Protein AF-A0A2A5T264-F1 (afdb_monomer)

Solvent-accessible surface area (backbone atoms only — not comparable to full-atom values): 4292 Å² total; per-residue (Å²): 126,76,88,40,68,39,77,48,73,42,73,47,68,52,98,87,65,56,72,46,80,74,44,79,42,81,34,41,64,49,35,36,67,45,37,38,53,53,52,51,51,42,40,74,73,65,56,74,70,81,72,96,74,85,87,73,82,80,34,66,11,42,59,61,20,63,80,74,110

Radius of gyration: 12.17 Å; Cα contacts (8 Å, |Δi|>4): 85; chains: 1; bounding box: 30×26×32 Å

Secondary structure (DSSP, 8-state):
--TTEEEEEEEEE-TT--EEEEEEEEEETT-HHHHHHHHHHHHHTT--SPPS----TT-HHHHH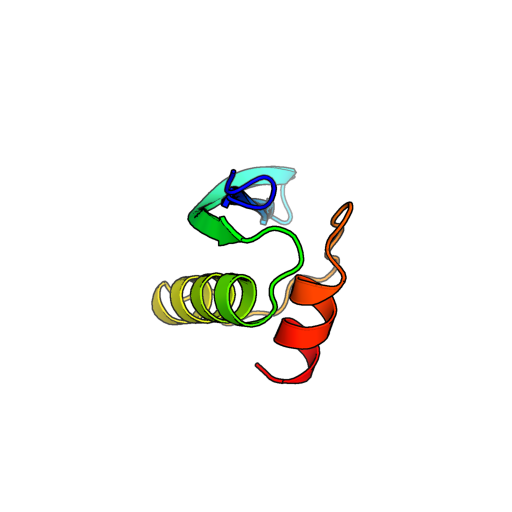HHTT-

Nearest PDB structures (foldseek):
  2y5w-assembly1_B  TM=3.685E-01  e=1.222E+00  Drosophila melanogaster
  2y5w-assembly1_A  TM=3.670E-01  e=1.222E+00  Drosophila melanogaster
  8riz-assembly1_L  TM=3.546E-01  e=2.321E+00  Homo sapiens
  2y65-assembly3_D  TM=3.600E-01  e=2.321E+00  Drosophila melanogaster
  5lt0-assembly1_A  TM=3.281E-01  e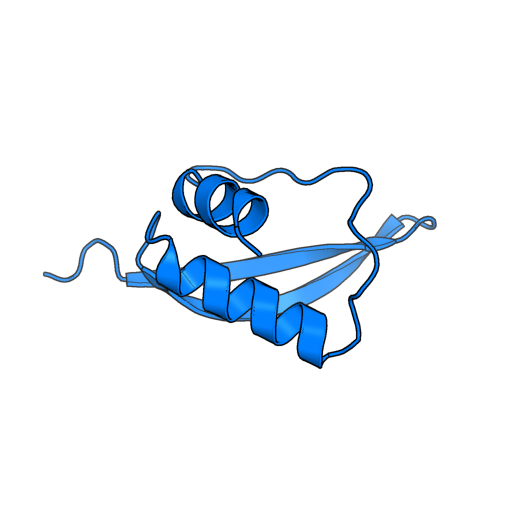=3.000E+00  Homo sapiens

pLDDT: mean 86.98, std 8.95, range [50.12, 96.69]

Sequence (69 aa):
MDDKLCLLVVVGVDDIGHKEVLAVVDGYMELKVSWFEVLSQLTYQGISISPELTIGYGALGFWNAVTKH

Organism: NCBI:txid1927127

Mean predicted aligned error: 4.49 Å

Foldseek 3Di:
DLPFWDWDWDWDADPVGDIDTQDTDIDGQLALVRLLVVVVSSVVVVVPDDDPDDDDDSHNSNVVNVVPD

Structure (mmCIF, N/CA/C/O backbone):
data_AF-A0A2A5T264-F1
#
_entry.id   AF-A0A2A5T264-F1
#
loop_
_atom_site.group_PDB
_atom_site.id
_atom_site.type_symbol
_atom_site.label_atom_id
_atom_site.label_alt_id
_atom_site.label_comp_id
_atom_site.label_asym_id
_atom_site.label_entity_id
_atom_site.label_seq_id
_atom_site.pdbx_PDB_ins_code
_atom_site.Cartn_x
_atom_site.Cartn_y
_atom_site.Cartn_z
_atom_site.occupancy
_atom_site.B_iso_or_equiv
_atom_site.auth_seq_id
_atom_site.auth_comp_id
_atom_site.auth_asym_id
_atom_site.auth_atom_id
_atom_site.pdbx_PDB_model_num
ATOM 1 N N . MET A 1 1 ? -17.390 14.294 13.588 1.00 50.12 1 MET A N 1
ATOM 2 C CA . MET A 1 1 ? -17.990 12.942 13.503 1.00 50.12 1 MET A CA 1
ATOM 3 C C . MET A 1 1 ? -17.087 12.231 12.535 1.00 50.12 1 MET A C 1
ATOM 5 O O . MET A 1 1 ? -17.074 12.641 11.393 1.00 50.12 1 MET A O 1
ATOM 9 N N . ASP A 1 2 ? -16.288 11.279 13.004 1.00 62.72 2 ASP A N 1
ATOM 10 C CA . ASP A 1 2 ? -15.514 10.380 12.141 1.00 62.72 2 ASP A CA 1
ATOM 11 C C . ASP A 1 2 ? -14.755 11.019 10.951 1.00 62.72 2 ASP A C 1
ATOM 13 O O . ASP A 1 2 ? -14.669 10.466 9.861 1.00 62.72 2 ASP A O 1
ATOM 17 N N . ASP A 1 3 ? -14.159 12.200 11.154 1.00 63.31 3 ASP A N 1
ATOM 18 C CA . ASP A 1 3 ? -13.482 12.978 10.099 1.00 63.31 3 ASP A CA 1
ATOM 19 C C . ASP A 1 3 ? -12.171 12.327 9.600 1.00 63.31 3 ASP A C 1
ATOM 21 O O . ASP A 1 3 ? -11.393 12.932 8.863 1.00 63.31 3 ASP A O 1
ATOM 25 N N . LYS A 1 4 ? -11.897 11.097 10.048 1.00 78.50 4 LYS A N 1
ATOM 26 C CA . LYS A 1 4 ? -10.718 10.305 9.704 1.00 78.50 4 LYS A CA 1
ATOM 27 C C . LYS A 1 4 ? -11.057 9.031 8.947 1.00 78.50 4 LYS A C 1
ATOM 29 O O . LYS A 1 4 ? -10.120 8.448 8.413 1.00 78.50 4 LYS A O 1
ATOM 34 N N . LEU A 1 5 ? -12.319 8.599 8.880 1.00 89.69 5 LEU A N 1
ATOM 35 C CA . LEU A 1 5 ? -12.700 7.500 7.996 1.00 89.69 5 LEU A CA 1
ATOM 36 C C . LEU A 1 5 ? -12.333 7.867 6.557 1.00 89.69 5 LEU A C 1
ATOM 38 O O . LEU A 1 5 ? -12.689 8.928 6.043 1.00 89.69 5 LEU A O 1
ATOM 42 N N . CYS A 1 6 ? -11.594 6.983 5.909 1.00 89.94 6 CYS A N 1
ATOM 43 C CA . CYS A 1 6 ? -11.163 7.145 4.536 1.00 89.94 6 CYS A CA 1
ATOM 44 C C . CYS A 1 6 ? -11.050 5.785 3.857 1.00 89.94 6 CYS A C 1
ATOM 46 O O . CYS A 1 6 ? -10.957 4.745 4.506 1.00 89.94 6 CYS A O 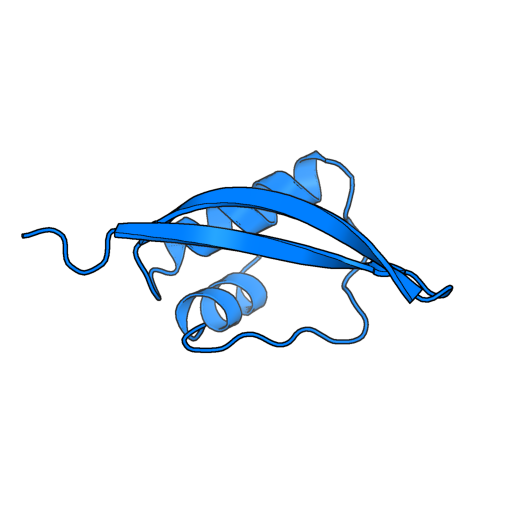1
ATOM 48 N N . LEU A 1 7 ? -11.001 5.809 2.531 1.00 91.62 7 LEU A N 1
ATOM 49 C CA . LEU A 1 7 ? -10.629 4.642 1.750 1.00 91.62 7 LEU A CA 1
ATOM 50 C C . LEU A 1 7 ? -9.118 4.677 1.513 1.00 91.62 7 LEU A C 1
ATOM 52 O O . LEU A 1 7 ? -8.600 5.648 0.955 1.00 91.62 7 LEU A O 1
ATOM 56 N N . LEU A 1 8 ? -8.417 3.630 1.934 1.00 91.75 8 LEU A N 1
ATOM 57 C CA . LEU A 1 8 ? -7.012 3.423 1.621 1.00 91.75 8 LEU A CA 1
ATOM 58 C C . LEU A 1 8 ? -6.920 2.667 0.301 1.00 91.75 8 LEU A C 1
ATOM 60 O O . LEU A 1 8 ? -7.485 1.584 0.149 1.00 91.75 8 LEU A O 1
ATOM 64 N N . VAL A 1 9 ? -6.213 3.254 -0.660 1.00 92.56 9 VAL A N 1
ATOM 65 C CA . VAL A 1 9 ? -6.052 2.691 -2.001 1.00 92.56 9 VAL A CA 1
ATOM 66 C C . VAL A 1 9 ? -4.569 2.553 -2.299 1.00 92.56 9 VAL A C 1
ATOM 68 O O . VAL A 1 9 ? -3.816 3.519 -2.167 1.00 92.56 9 VAL A O 1
ATOM 71 N N . VAL A 1 10 ? -4.157 1.360 -2.724 1.00 93.06 10 VAL A N 1
ATOM 72 C CA . VAL A 1 10 ? -2.794 1.091 -3.189 1.00 93.06 10 VAL A CA 1
ATOM 73 C C . VAL A 1 10 ? -2.831 0.816 -4.679 1.00 93.06 10 VAL A C 1
ATOM 75 O O . VAL A 1 10 ? -3.555 -0.066 -5.139 1.00 93.06 10 VAL A O 1
ATOM 78 N N . VAL A 1 11 ? -2.027 1.568 -5.424 1.00 94.38 11 VAL A N 1
ATOM 79 C CA . VAL A 1 11 ? -1.837 1.384 -6.863 1.00 94.38 11 VAL A CA 1
ATOM 80 C C . VAL A 1 11 ? -0.397 0.957 -7.100 1.00 94.38 11 VAL A C 1
ATOM 82 O O . VAL A 1 11 ? 0.529 1.669 -6.713 1.00 94.38 11 VAL A O 1
ATOM 85 N N . GLY A 1 12 ? -0.223 -0.204 -7.722 1.00 93.81 12 GLY A N 1
ATOM 86 C CA . GLY A 1 12 ? 1.063 -0.707 -8.184 1.00 93.81 12 GLY A CA 1
ATOM 87 C C . GLY A 1 12 ? 1.344 -0.270 -9.614 1.00 93.81 12 GLY A C 1
ATOM 88 O O . GLY A 1 12 ? 0.417 -0.014 -10.385 1.00 93.81 12 GLY A O 1
ATOM 89 N N . VAL A 1 13 ? 2.627 -0.190 -9.959 1.00 95.12 13 VAL A N 1
ATOM 90 C CA . VAL A 1 13 ? 3.095 0.002 -11.333 1.00 95.12 13 VAL A CA 1
ATOM 91 C C . VAL A 1 13 ? 4.187 -1.026 -11.603 1.00 95.12 13 VAL A C 1
ATOM 93 O O . VAL A 1 13 ? 5.104 -1.138 -10.790 1.00 95.12 13 VAL A O 1
ATOM 96 N N . ASP A 1 14 ? 4.071 -1.781 -12.694 1.00 93.06 14 ASP A N 1
ATOM 97 C CA . ASP A 1 14 ? 5.102 -2.741 -13.106 1.00 93.06 14 ASP A CA 1
ATOM 98 C C . ASP A 1 14 ? 6.225 -2.090 -13.936 1.00 93.06 14 ASP A C 1
ATOM 100 O O . ASP A 1 14 ? 6.222 -0.885 -14.204 1.00 93.06 14 ASP A O 1
ATOM 104 N N . ASP A 1 15 ? 7.209 -2.895 -14.334 1.00 93.62 15 ASP A N 1
ATOM 105 C CA . ASP A 1 15 ? 8.389 -2.480 -15.101 1.00 93.62 15 ASP A CA 1
ATOM 106 C C . ASP A 1 15 ? 8.068 -2.021 -16.533 1.00 93.62 15 ASP A C 1
ATOM 108 O O . ASP A 1 15 ? 8.872 -1.332 -17.165 1.00 93.62 15 ASP A O 1
ATOM 112 N N . ILE A 1 16 ? 6.875 -2.344 -17.035 1.00 96.19 16 ILE A N 1
ATOM 113 C CA . ILE A 1 16 ? 6.368 -1.932 -18.349 1.00 96.19 16 ILE A CA 1
ATOM 114 C C . ILE A 1 16 ? 5.479 -0.676 -18.214 1.00 96.19 16 ILE A C 1
ATOM 116 O O . ILE A 1 16 ? 5.107 -0.043 -19.206 1.00 96.19 16 ILE A O 1
ATOM 120 N N . GLY A 1 17 ? 5.177 -0.250 -16.983 1.00 94.50 17 GLY A N 1
ATOM 121 C CA . GLY A 1 17 ? 4.359 0.920 -16.679 1.00 94.50 17 GLY A CA 1
ATOM 122 C C . GLY A 1 17 ? 2.858 0.632 -16.601 1.00 94.50 17 GLY A C 1
ATOM 123 O O . GLY A 1 17 ? 2.063 1.579 -16.554 1.00 94.50 17 GLY A O 1
ATOM 124 N N . HIS A 1 18 ? 2.444 -0.638 -16.584 1.00 96.44 18 HIS A N 1
ATOM 125 C CA . HIS A 1 18 ? 1.057 -1.016 -16.341 1.00 96.44 18 HIS A CA 1
ATOM 126 C C . HIS A 1 18 ? 0.689 -0.715 -14.888 1.00 96.44 18 HIS A C 1
ATOM 128 O O . HIS A 1 18 ? 1.435 -1.031 -13.963 1.00 96.44 18 HIS A O 1
ATOM 134 N N . LYS A 1 19 ? -0.467 -0.073 -14.693 1.00 96.69 19 LYS A N 1
ATOM 135 C CA . LYS A 1 19 ? -0.954 0.342 -13.377 1.00 96.69 19 LYS A CA 1
ATOM 136 C C . LYS A 1 19 ? -2.125 -0.521 -12.960 1.00 96.69 19 LYS A C 1
ATOM 138 O O . LYS A 1 19 ? -3.087 -0.646 -13.713 1.00 96.69 19 LYS A O 1
ATOM 143 N N . GLU A 1 20 ? -2.088 -1.011 -11.732 1.00 95.00 20 GLU A N 1
ATOM 144 C CA . GLU A 1 20 ? -3.144 -1.854 -11.184 1.00 95.00 20 GLU A CA 1
ATOM 145 C C . GLU A 1 20 ? -3.498 -1.429 -9.760 1.00 95.00 20 GLU A C 1
ATOM 147 O O . GLU A 1 20 ? -2.634 -1.034 -8.976 1.00 95.00 20 GLU A O 1
ATOM 152 N N . VAL A 1 21 ? -4.786 -1.495 -9.422 1.00 95.38 21 VAL A N 1
ATOM 153 C CA . VAL A 1 21 ? -5.246 -1.298 -8.045 1.00 95.38 21 VAL A CA 1
ATOM 154 C C . VAL A 1 21 ? -5.029 -2.601 -7.287 1.00 95.38 21 VAL A C 1
ATOM 156 O O . VAL A 1 21 ? -5.712 -3.586 -7.541 1.00 95.38 21 VAL A O 1
ATOM 159 N N . LEU A 1 22 ? -4.087 -2.588 -6.348 1.00 93.38 22 LEU A N 1
ATOM 160 C CA . LEU A 1 22 ? -3.685 -3.775 -5.595 1.00 93.38 22 LEU A CA 1
ATOM 161 C C . LEU A 1 22 ? -4.533 -3.975 -4.335 1.00 93.38 22 LEU A C 1
ATOM 163 O O . LEU A 1 22 ? -4.813 -5.102 -3.941 1.00 93.38 22 LEU A O 1
ATOM 167 N N . ALA A 1 23 ? -4.960 -2.880 -3.701 1.00 92.69 23 ALA A N 1
ATOM 168 C CA . ALA A 1 23 ? -5.811 -2.928 -2.518 1.00 92.69 23 ALA A CA 1
ATOM 169 C C . ALA A 1 23 ? -6.752 -1.726 -2.448 1.00 92.69 23 ALA A C 1
ATOM 171 O O . ALA A 1 23 ? -6.386 -0.603 -2.809 1.00 92.69 23 ALA A O 1
ATOM 172 N N . VAL A 1 24 ? -7.953 -1.985 -1.934 1.00 92.75 24 VAL A N 1
ATOM 173 C CA . VAL A 1 24 ? -8.964 -0.993 -1.568 1.00 92.75 24 VAL A CA 1
ATOM 174 C C . VAL A 1 24 ? -9.543 -1.439 -0.234 1.00 92.75 24 VAL A C 1
ATOM 176 O O . VAL A 1 24 ? -10.218 -2.465 -0.177 1.00 92.75 24 VAL A O 1
ATOM 179 N N . VAL A 1 25 ? -9.243 -0.701 0.829 1.00 90.69 25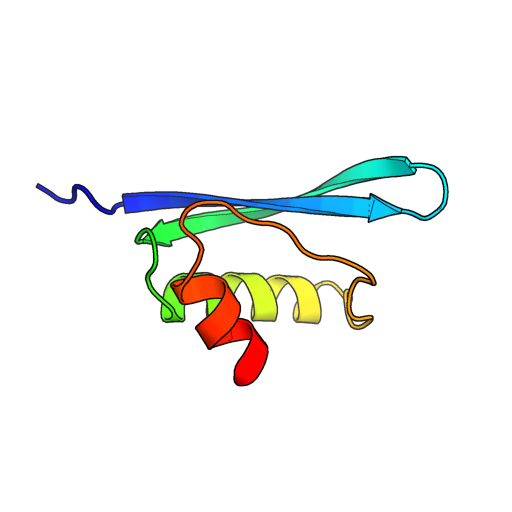 VAL A N 1
ATOM 180 C CA . VAL A 1 25 ? -9.601 -1.077 2.204 1.00 90.69 25 VAL A CA 1
ATOM 181 C C . VAL A 1 25 ? -10.191 0.140 2.901 1.00 90.69 25 VAL A C 1
ATOM 183 O O . VAL A 1 25 ? -9.684 1.254 2.745 1.00 90.69 25 VAL A O 1
ATOM 186 N N . ASP A 1 26 ? -11.278 -0.042 3.644 1.00 91.75 26 ASP A N 1
ATOM 187 C CA . ASP A 1 26 ? -11.749 0.993 4.555 1.00 91.75 26 ASP A CA 1
ATOM 188 C C . ASP A 1 26 ? -10.767 1.158 5.718 1.00 91.75 26 ASP A C 1
ATOM 190 O O . ASP A 1 26 ? -10.114 0.224 6.171 1.00 91.75 26 ASP A O 1
ATOM 194 N N . GLY A 1 27 ? -10.595 2.382 6.195 1.00 90.25 27 GLY A N 1
ATOM 195 C CA . GLY A 1 27 ? -9.658 2.614 7.275 1.00 90.25 27 GLY A CA 1
ATOM 196 C C . GLY A 1 27 ? -9.697 4.032 7.785 1.00 90.25 27 GLY A C 1
ATOM 197 O O . GLY A 1 27 ? -10.575 4.826 7.452 1.00 90.25 27 GLY A O 1
ATOM 198 N N . TYR A 1 28 ? -8.706 4.352 8.604 1.00 89.44 28 TYR A N 1
ATOM 199 C CA . TYR A 1 28 ? -8.563 5.671 9.186 1.00 89.44 28 TYR A CA 1
ATOM 200 C C . TYR A 1 28 ? -7.316 6.362 8.640 1.00 89.44 28 TYR A C 1
ATOM 202 O O . TYR A 1 28 ? -6.221 5.792 8.616 1.00 89.44 28 TYR A O 1
ATOM 210 N N . MET A 1 29 ? -7.480 7.620 8.241 1.00 84.25 29 MET A N 1
ATOM 211 C CA . MET A 1 29 ? -6.420 8.463 7.710 1.00 84.25 29 MET A CA 1
ATOM 212 C C . MET A 1 29 ? -5.262 8.525 8.707 1.00 84.25 29 MET A C 1
ATOM 214 O O . MET A 1 29 ? -5.467 8.721 9.907 1.00 84.25 29 MET A O 1
ATOM 218 N N . GLU A 1 30 ? -4.043 8.323 8.202 1.00 83.00 30 GLU A N 1
ATOM 219 C CA . GLU A 1 30 ? -2.795 8.306 8.982 1.00 83.00 30 GLU A CA 1
ATOM 220 C C . GLU A 1 30 ? -2.729 7.270 10.122 1.00 83.00 30 GLU A C 1
ATOM 222 O O . GLU A 1 30 ? -1.733 7.216 10.851 1.00 83.00 30 GLU A O 1
ATOM 227 N N . LEU A 1 31 ? -3.729 6.397 10.272 1.00 87.94 31 LEU A N 1
ATOM 228 C CA . LEU A 1 31 ? -3.741 5.398 11.328 1.00 87.94 31 LEU A CA 1
ATOM 229 C C . LEU A 1 31 ? -2.868 4.213 10.920 1.00 87.94 31 LEU A C 1
ATOM 231 O O . LEU A 1 31 ? -3.126 3.516 9.941 1.00 87.94 31 LEU A O 1
A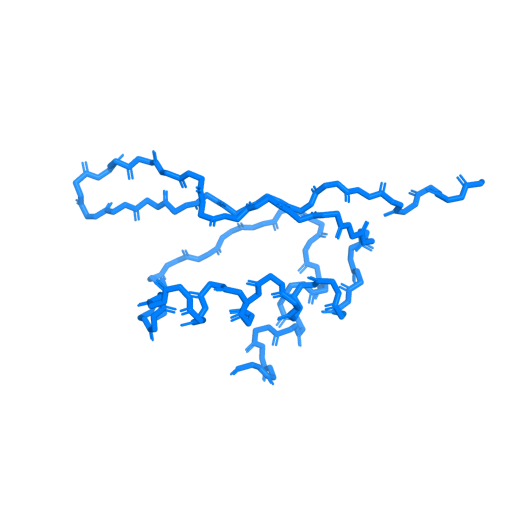TOM 235 N N . LYS A 1 32 ? -1.818 3.959 11.701 1.00 88.19 32 LYS A N 1
ATOM 236 C CA . LYS A 1 32 ? -0.852 2.898 11.407 1.00 88.19 32 LYS A CA 1
ATOM 237 C C . LYS A 1 32 ? -1.504 1.518 11.225 1.00 88.19 32 LYS A C 1
ATOM 239 O O . LYS A 1 32 ? -1.083 0.768 10.353 1.00 88.19 32 LYS A O 1
ATOM 244 N N . VAL A 1 33 ? -2.476 1.164 12.068 1.00 88.88 33 VAL A N 1
ATOM 245 C CA . VAL A 1 33 ? -3.106 -0.168 12.029 1.00 88.88 33 VAL A CA 1
ATOM 246 C C . VAL A 1 33 ? -3.855 -0.403 10.716 1.00 88.88 33 VAL A C 1
ATOM 248 O O . VAL A 1 33 ? -3.699 -1.474 10.143 1.00 88.88 33 VAL A O 1
ATOM 251 N N . SER A 1 34 ? -4.539 0.613 10.180 1.00 91.00 34 SER A N 1
ATOM 252 C CA . SER A 1 34 ? -5.210 0.519 8.878 1.00 91.00 34 SER A CA 1
ATOM 253 C C . SER A 1 34 ? -4.214 0.254 7.744 1.00 91.00 34 SER A C 1
ATOM 255 O O . SER A 1 34 ? -4.472 -0.551 6.860 1.00 91.00 34 SER A O 1
ATOM 257 N N . TRP A 1 35 ? -3.022 0.856 7.793 1.00 91.56 35 TRP A N 1
ATOM 258 C CA . TRP A 1 35 ? -1.970 0.566 6.814 1.00 91.56 35 TRP A CA 1
ATOM 259 C C . TRP A 1 35 ? -1.307 -0.800 7.005 1.00 91.56 35 TRP A C 1
ATOM 261 O O . TRP A 1 35 ? -0.878 -1.405 6.029 1.00 91.56 35 TRP A O 1
ATOM 271 N N . PHE A 1 36 ? -1.217 -1.301 8.238 1.00 91.50 36 PHE A N 1
ATOM 272 C CA . PHE A 1 36 ? -0.687 -2.641 8.494 1.00 91.50 36 PHE A CA 1
ATOM 273 C C . PHE A 1 36 ? -1.596 -3.722 7.902 1.00 91.50 36 PHE A C 1
ATOM 275 O O . PHE A 1 36 ? -1.101 -4.669 7.301 1.00 91.50 36 PHE A O 1
ATOM 282 N N . GLU A 1 37 ? -2.913 -3.542 8.016 1.00 91.75 37 GLU A N 1
ATOM 283 C CA . GLU A 1 37 ? -3.910 -4.415 7.394 1.00 91.75 37 GLU A CA 1
ATOM 284 C C . GLU A 1 37 ? -3.761 -4.450 5.869 1.00 91.75 37 GLU A C 1
ATOM 286 O O . GLU A 1 37 ? -3.663 -5.532 5.292 1.00 91.75 37 GLU A O 1
ATOM 291 N N . VAL A 1 38 ? -3.618 -3.281 5.234 1.00 92.56 38 VAL A N 1
ATOM 292 C CA . VAL A 1 38 ? -3.337 -3.179 3.793 1.00 92.56 38 VAL A CA 1
ATOM 293 C C . VAL A 1 38 ? -2.062 -3.948 3.420 1.00 92.56 38 VAL A C 1
ATOM 295 O O . VAL A 1 38 ? -2.089 -4.777 2.517 1.00 92.56 38 VAL A O 1
ATOM 298 N N . LEU A 1 39 ? -0.944 -3.724 4.119 1.00 91.75 39 LEU A N 1
ATOM 299 C CA . LEU A 1 39 ? 0.331 -4.399 3.823 1.00 91.75 39 LEU A CA 1
ATOM 300 C C . LEU A 1 39 ? 0.253 -5.923 4.020 1.00 91.75 39 LEU A C 1
ATOM 302 O O . LEU A 1 39 ? 0.779 -6.689 3.206 1.00 91.75 39 LEU A O 1
ATOM 306 N N . SER A 1 40 ? -0.453 -6.366 5.062 1.00 91.62 40 SER A N 1
ATOM 307 C CA . SER A 1 40 ? -0.687 -7.787 5.325 1.00 91.62 40 SER A CA 1
ATOM 308 C C . SER A 1 40 ? -1.533 -8.424 4.225 1.00 91.62 40 SER A C 1
ATOM 310 O O . SER A 1 40 ? -1.216 -9.526 3.777 1.00 91.62 40 SER A O 1
ATOM 312 N N . GLN A 1 41 ? -2.565 -7.725 3.738 1.00 92.00 41 GLN A N 1
ATOM 313 C CA . GLN A 1 41 ? -3.376 -8.182 2.612 1.00 92.00 41 GLN A CA 1
ATOM 314 C C . GLN A 1 41 ? -2.535 -8.333 1.339 1.00 92.00 41 GLN A C 1
ATOM 316 O O . GLN A 1 41 ? -2.610 -9.376 0.693 1.00 92.00 41 GLN A O 1
ATOM 321 N N . LEU A 1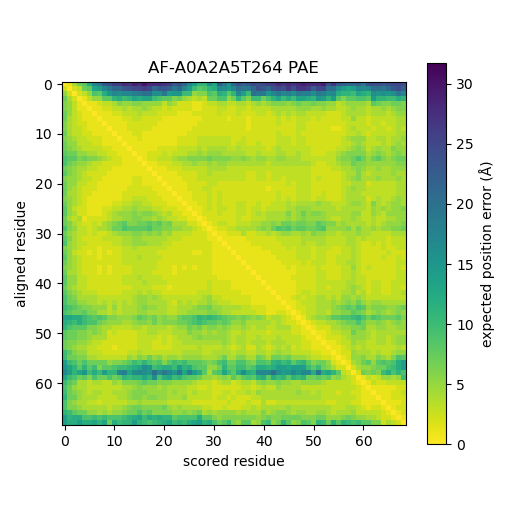 42 ? -1.705 -7.338 1.005 1.00 92.69 42 LEU A N 1
ATOM 322 C CA . LEU A 1 42 ? -0.830 -7.396 -0.173 1.00 92.69 42 LEU A CA 1
ATOM 323 C C . LEU A 1 42 ? 0.143 -8.582 -0.089 1.00 92.69 42 LEU A C 1
ATOM 325 O O . LEU A 1 42 ? 0.297 -9.337 -1.049 1.00 92.69 42 LEU A O 1
ATOM 329 N N . THR A 1 43 ? 0.739 -8.804 1.085 1.00 90.88 43 THR A N 1
ATOM 330 C CA . THR A 1 43 ? 1.649 -9.935 1.323 1.00 90.88 43 THR A CA 1
ATOM 331 C C . THR A 1 43 ? 0.924 -11.274 1.184 1.00 90.88 43 THR A C 1
ATOM 333 O O . THR A 1 43 ? 1.424 -12.186 0.527 1.00 90.88 43 THR A O 1
ATOM 336 N N . TYR A 1 44 ? -0.284 -11.389 1.746 1.00 91.06 44 TYR A N 1
ATOM 337 C CA . TYR A 1 44 ? -1.127 -12.581 1.621 1.00 91.06 44 TYR A CA 1
ATOM 338 C C . TYR A 1 44 ? -1.538 -12.863 0.167 1.00 91.06 44 TYR A C 1
ATOM 340 O O . TYR A 1 44 ? -1.642 -14.020 -0.235 1.00 91.06 44 TYR A O 1
ATOM 348 N N . GLN A 1 45 ? -1.720 -11.818 -0.644 1.00 90.31 45 GLN A N 1
ATOM 349 C CA . GLN A 1 45 ? -1.999 -11.916 -2.080 1.00 90.31 45 GLN A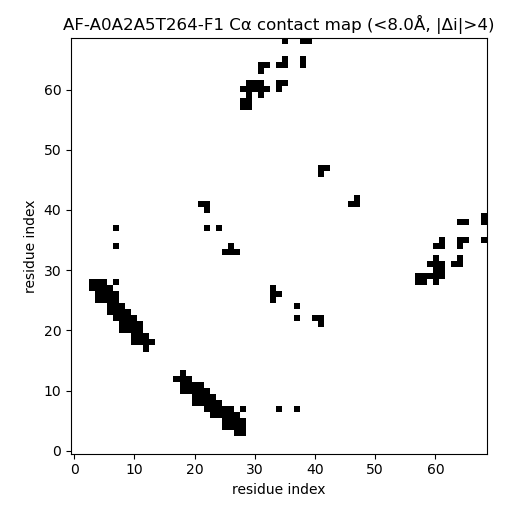 CA 1
ATOM 350 C C . GLN A 1 45 ? -0.759 -12.256 -2.930 1.00 90.31 45 GLN A C 1
ATOM 352 O O . GLN A 1 45 ? -0.870 -12.382 -4.147 1.00 90.31 45 GLN A O 1
ATOM 357 N N . GLY A 1 46 ? 0.410 -12.445 -2.310 1.00 89.06 46 GLY A N 1
ATOM 358 C CA . GLY A 1 46 ? 1.641 -12.850 -2.991 1.00 89.06 46 GLY A CA 1
ATOM 359 C C . GLY A 1 46 ? 2.541 -11.692 -3.417 1.00 89.06 46 GLY A C 1
ATOM 360 O O . GLY A 1 46 ? 3.565 -11.928 -4.058 1.00 89.06 46 GLY A O 1
ATOM 361 N N . ILE A 1 47 ? 2.221 -10.452 -3.035 1.00 88.44 47 ILE A N 1
ATOM 362 C CA . ILE A 1 47 ? 3.110 -9.303 -3.233 1.00 88.44 47 ILE A CA 1
ATOM 363 C C . ILE A 1 47 ? 4.160 -9.323 -2.123 1.00 88.44 47 ILE A C 1
ATOM 365 O O . ILE A 1 47 ? 4.044 -8.658 -1.099 1.00 88.44 47 ILE A O 1
ATOM 369 N N . SER A 1 48 ? 5.176 -10.160 -2.316 1.00 81.50 48 SER A N 1
ATOM 370 C CA . SER A 1 48 ? 6.282 -10.349 -1.372 1.00 81.50 48 SER A CA 1
ATOM 371 C C . SER A 1 48 ? 7.531 -9.546 -1.733 1.00 81.50 48 SER A C 1
ATOM 373 O O . SER A 1 48 ? 8.482 -9.498 -0.956 1.00 81.50 48 SER A O 1
ATOM 375 N N . ILE A 1 49 ? 7.565 -8.960 -2.932 1.00 83.25 49 ILE A N 1
ATOM 376 C CA . ILE A 1 49 ? 8.680 -8.137 -3.398 1.00 83.25 49 ILE A CA 1
ATOM 377 C C . ILE A 1 49 ? 8.400 -6.696 -2.987 1.00 83.25 49 ILE A C 1
ATOM 379 O O . ILE A 1 49 ? 7.345 -6.145 -3.301 1.00 83.25 49 ILE A O 1
ATOM 383 N N . SER A 1 50 ? 9.357 -6.086 -2.290 1.00 85.31 50 SER A N 1
ATOM 384 C CA . SER A 1 50 ? 9.281 -4.663 -1.970 1.00 85.31 50 SER A CA 1
ATOM 385 C C . SER A 1 50 ? 9.320 -3.840 -3.261 1.00 85.31 50 SER A C 1
ATOM 387 O O . SER A 1 50 ? 10.188 -4.093 -4.099 1.00 85.31 50 SER A O 1
ATOM 389 N N . PRO A 1 51 ? 8.450 -2.829 -3.420 1.00 88.56 51 PRO A N 1
ATOM 390 C CA . PRO A 1 51 ? 8.529 -1.919 -4.555 1.00 88.56 51 PRO A CA 1
ATOM 391 C C . PRO A 1 51 ? 9.846 -1.131 -4.528 1.00 88.56 51 PRO A C 1
ATOM 393 O O . PRO A 1 51 ? 10.362 -0.810 -3.455 1.00 88.56 51 PRO A O 1
ATOM 396 N N . GLU A 1 52 ? 10.361 -0.772 -5.706 1.00 90.56 52 GLU A N 1
ATOM 397 C CA . GLU A 1 52 ? 11.555 0.082 -5.826 1.00 90.56 52 GLU A CA 1
ATOM 398 C C . GLU A 1 52 ? 11.307 1.503 -5.303 1.00 90.56 52 GLU A C 1
ATOM 400 O O . GLU A 1 52 ? 12.197 2.140 -4.740 1.00 90.56 52 GLU A O 1
ATOM 405 N N . LEU A 1 53 ? 10.080 2.001 -5.470 1.00 89.69 53 LEU A N 1
ATOM 406 C CA . LEU A 1 53 ? 9.655 3.312 -5.007 1.00 89.69 53 LEU A CA 1
ATOM 407 C C . LEU A 1 53 ? 8.228 3.233 -4.484 1.00 89.69 53 LEU A C 1
ATOM 409 O O . LEU A 1 53 ? 7.342 2.660 -5.112 1.00 89.69 53 LEU A O 1
ATOM 413 N N . THR A 1 54 ? 7.986 3.876 -3.348 1.00 90.50 54 THR A N 1
ATOM 414 C CA . THR A 1 54 ? 6.633 4.148 -2.869 1.00 90.50 54 THR A CA 1
ATOM 415 C C . THR A 1 54 ? 6.468 5.641 -2.639 1.00 90.50 54 THR A C 1
ATOM 417 O O . THR A 1 54 ? 7.376 6.306 -2.146 1.00 90.50 54 THR A O 1
ATOM 420 N N . ILE A 1 55 ? 5.305 6.176 -2.999 1.00 88.75 55 ILE A N 1
ATOM 421 C CA . ILE A 1 55 ? 4.926 7.567 -2.755 1.00 88.75 55 ILE A CA 1
ATOM 422 C C . ILE A 1 55 ? 3.509 7.605 -2.183 1.00 88.75 55 ILE A C 1
ATOM 424 O O . ILE A 1 55 ? 2.652 6.820 -2.579 1.00 88.75 55 ILE A O 1
ATOM 428 N N . GLY A 1 56 ? 3.256 8.524 -1.256 1.00 84.62 56 GLY A N 1
ATOM 429 C CA . GLY A 1 56 ? 1.940 8.692 -0.645 1.00 84.62 56 GLY A CA 1
ATOM 430 C C . GLY A 1 56 ? 1.819 10.045 0.045 1.00 84.62 56 GLY A C 1
ATOM 431 O O . GLY A 1 56 ? 2.728 10.467 0.762 1.00 84.62 56 GLY A O 1
ATOM 432 N N . TYR A 1 57 ? 0.702 10.733 -0.182 1.00 70.94 57 TYR A N 1
ATOM 433 C CA . TYR A 1 57 ? 0.370 11.994 0.481 1.00 70.94 57 TYR A CA 1
ATOM 434 C C . TYR A 1 57 ? -0.378 11.713 1.792 1.00 70.94 57 TYR A C 1
ATOM 436 O O . TYR A 1 57 ? -1.243 10.842 1.814 1.00 70.94 57 TYR A 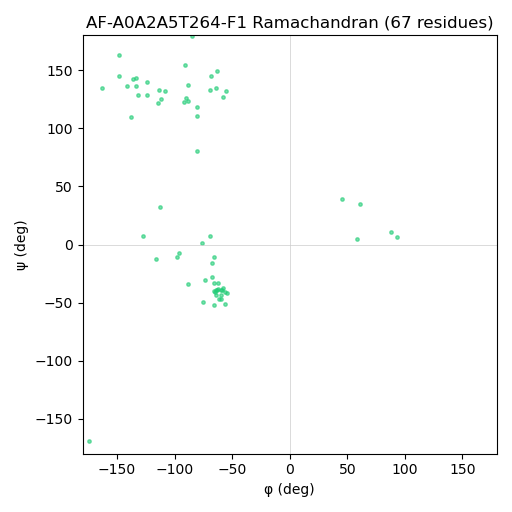O 1
ATOM 444 N N . GLY A 1 58 ? -0.050 12.415 2.884 1.00 66.62 58 GLY A N 1
ATOM 445 C CA . GLY A 1 58 ? -0.718 12.205 4.183 1.00 66.62 58 GLY A CA 1
ATOM 446 C C . GLY A 1 58 ? -0.555 10.782 4.738 1.00 66.62 58 GLY A C 1
ATOM 447 O O . GLY A 1 58 ? -1.475 10.219 5.321 1.00 66.62 58 GLY A O 1
ATOM 448 N N . ALA A 1 59 ? 0.601 10.153 4.497 1.00 63.97 59 ALA A N 1
ATOM 449 C CA . ALA A 1 59 ? 0.811 8.723 4.725 1.00 63.97 59 ALA A CA 1
ATOM 450 C C . ALA A 1 59 ? 1.807 8.428 5.866 1.00 63.97 59 ALA A C 1
ATOM 452 O O . ALA A 1 59 ? 2.520 7.429 5.834 1.00 63.97 59 ALA A O 1
ATOM 453 N N . LEU A 1 60 ? 1.887 9.270 6.905 1.00 76.75 60 LEU A N 1
ATOM 454 C CA . LEU A 1 60 ? 2.795 9.013 8.038 1.00 76.75 60 LEU A CA 1
ATOM 455 C C . LEU A 1 60 ? 2.501 7.651 8.701 1.00 76.75 60 LEU A C 1
ATOM 457 O O . LEU A 1 60 ? 3.416 6.916 9.071 1.00 76.75 60 LEU A O 1
ATOM 461 N N . GLY A 1 61 ? 1.217 7.285 8.781 1.00 78.62 61 GLY A N 1
ATOM 462 C CA . GLY A 1 61 ? 0.771 5.962 9.220 1.00 78.62 61 GLY A CA 1
ATOM 463 C C . GLY A 1 61 ? 1.310 4.816 8.359 1.00 78.62 61 GLY A C 1
ATOM 464 O O . GLY A 1 61 ? 1.709 3.796 8.918 1.00 78.62 61 GLY A O 1
ATOM 465 N N . PHE A 1 62 ? 1.388 5.004 7.038 1.00 84.31 62 PHE A N 1
ATOM 466 C CA . PHE A 1 62 ? 1.942 4.028 6.096 1.00 84.31 62 PHE A CA 1
ATOM 467 C C . PHE A 1 62 ? 3.434 3.821 6.334 1.00 84.31 62 PHE A C 1
ATOM 469 O O . PHE A 1 62 ? 3.864 2.699 6.573 1.00 84.31 62 PHE A O 1
ATOM 476 N N . TRP A 1 63 ? 4.222 4.899 6.370 1.00 85.31 63 TRP A N 1
ATOM 477 C CA . TRP A 1 63 ? 5.668 4.808 6.603 1.00 85.31 63 TRP A CA 1
ATOM 478 C C . TRP A 1 63 ? 5.993 4.151 7.952 1.00 85.31 63 TRP A C 1
ATOM 480 O O . TRP A 1 63 ? 6.880 3.301 8.064 1.00 85.31 63 TRP A O 1
ATOM 490 N N . ASN A 1 64 ? 5.207 4.472 8.980 1.00 84.62 64 ASN A N 1
ATOM 491 C CA . ASN A 1 64 ? 5.303 3.822 10.283 1.00 84.62 64 ASN A CA 1
ATOM 492 C C . ASN A 1 64 ? 4.882 2.344 10.261 1.00 84.62 64 ASN A C 1
ATOM 494 O O . ASN A 1 64 ? 5.316 1.586 11.133 1.00 84.62 64 ASN A O 1
ATOM 498 N N . ALA A 1 65 ? 3.993 1.936 9.355 1.00 86.12 65 ALA A N 1
ATOM 499 C CA . ALA A 1 65 ? 3.593 0.544 9.175 1.00 86.12 65 ALA A CA 1
ATOM 500 C C . ALA A 1 65 ? 4.685 -0.243 8.444 1.00 86.12 65 ALA A C 1
ATOM 502 O O . ALA A 1 65 ? 5.130 -1.245 8.991 1.00 86.12 65 ALA A O 1
ATOM 503 N N . VAL A 1 66 ? 5.193 0.275 7.320 1.00 85.69 66 VAL A N 1
ATOM 504 C CA . VAL A 1 66 ? 6.265 -0.342 6.517 1.00 85.69 66 VAL A CA 1
ATOM 505 C C . VAL A 1 66 ? 7.525 -0.600 7.343 1.00 85.69 66 VAL A C 1
ATOM 507 O O . VAL A 1 66 ? 8.112 -1.663 7.250 1.00 85.69 66 VAL A O 1
ATOM 510 N N . THR A 1 67 ? 7.925 0.322 8.223 1.00 83.56 67 THR A N 1
ATOM 511 C CA . THR A 1 67 ? 9.103 0.109 9.094 1.00 83.56 67 THR A CA 1
ATOM 512 C C . THR A 1 67 ? 8.947 -1.021 10.120 1.00 83.56 67 THR A C 1
ATOM 514 O O . THR A 1 67 ? 9.920 -1.365 10.790 1.00 83.56 67 THR A O 1
ATOM 517 N N . LYS A 1 68 ? 7.739 -1.566 10.308 1.00 77.62 68 LYS A N 1
ATOM 518 C CA . LYS A 1 68 ? 7.460 -2.644 11.271 1.00 77.62 68 LYS A CA 1
ATOM 519 C C . LYS A 1 68 ? 6.733 -3.851 10.656 1.00 77.62 68 LYS 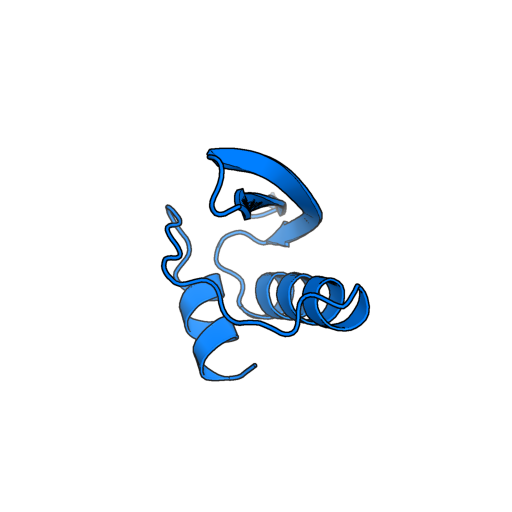A C 1
ATOM 521 O O . LYS A 1 68 ? 6.282 -4.690 11.432 1.00 77.62 68 LYS A O 1
ATOM 526 N N . HIS A 1 69 ? 6.557 -3.888 9.338 1.00 78.12 69 HIS A N 1
ATOM 527 C CA . HIS A 1 69 ? 5.931 -4.973 8.581 1.00 78.12 69 HIS A CA 1
ATOM 528 C C . HIS A 1 69 ? 7.016 -5.692 7.781 1.00 78.12 69 HIS A C 1
ATOM 530 O O . HIS A 1 69 ? 6.942 -6.934 7.684 1.00 78.12 69 HIS A O 1
#